Protein AF-A0A7W0LFW2-F1 (afdb_monomer_lite)

Sequence (91 aa):
MTRKWFSAAALLALASAILTSAAGQKFYRDDPIWRDPETQDASSMKPIEISQQYDFFENSFLKHADRTDRRAMNVNTVDEVPDSSWFTNRI

Secondary structure (DSSP, 8-state):
-HHHHHHHHHHHHHHHHHHHHT---SS-TT---SB----S--TTPPP----HHHHHHHHHHS--S-------S---TTSSPPB-SS-----

Radius of gyration: 25.36 Å; chains: 1; bounding box: 72×40×33 Å

pLDDT: mean 79.31, std 10.27, range [56.56, 93.75]

Structure (mmCIF, N/CA/C/O backbone):
data_AF-A0A7W0LFW2-F1
#
_entry.id   AF-A0A7W0LFW2-F1
#
loop_
_atom_site.group_PDB
_atom_site.id
_atom_site.type_symbol
_atom_site.label_atom_id
_atom_site.label_alt_id
_atom_site.label_comp_id
_atom_site.label_asym_id
_atom_site.label_entity_id
_atom_site.label_seq_id
_atom_site.pdbx_PDB_ins_code
_atom_site.Cartn_x
_atom_site.Cartn_y
_atom_site.Cartn_z
_atom_site.occupancy
_atom_site.B_iso_or_equiv
_atom_site.auth_seq_id
_atom_site.auth_comp_id
_atom_site.auth_asym_id
_atom_site.auth_atom_id
_atom_site.pdbx_PDB_model_num
ATOM 1 N N . MET A 1 1 ? 59.435 -13.212 -9.915 1.00 56.56 1 MET A N 1
ATOM 2 C CA . MET A 1 1 ? 58.413 -12.367 -9.247 1.00 56.56 1 MET A CA 1
ATOM 3 C C . MET A 1 1 ? 57.010 -12.495 -9.846 1.00 56.56 1 MET A C 1
ATOM 5 O O . MET A 1 1 ? 56.053 -12.367 -9.102 1.00 56.56 1 MET A O 1
ATOM 9 N N . THR A 1 2 ? 56.866 -12.821 -11.131 1.00 60.09 2 THR A N 1
ATOM 10 C CA . THR A 1 2 ? 55.583 -12.897 -11.862 1.00 60.09 2 THR A CA 1
ATOM 11 C C . THR A 1 2 ? 54.602 -13.952 -11.332 1.00 60.09 2 THR A C 1
ATOM 13 O O . THR A 1 2 ? 53.418 -13.683 -11.182 1.00 60.09 2 THR A O 1
ATOM 16 N N . ARG A 1 3 ? 55.087 -15.140 -10.959 1.00 60.66 3 ARG A N 1
ATOM 17 C CA . ARG A 1 3 ? 54.246 -16.277 -10.532 1.00 60.66 3 ARG A CA 1
ATOM 18 C C . ARG A 1 3 ? 53.420 -16.014 -9.260 1.00 60.66 3 ARG A C 1
ATOM 20 O O . ARG A 1 3 ? 52.274 -16.433 -9.186 1.00 60.66 3 ARG A O 1
ATOM 27 N N . LYS A 1 4 ? 53.976 -15.275 -8.289 1.00 61.38 4 LYS A N 1
ATOM 28 C CA . LYS A 1 4 ? 53.280 -14.915 -7.035 1.00 61.38 4 LYS A CA 1
ATOM 29 C C . LYS A 1 4 ? 52.139 -13.920 -7.272 1.00 61.38 4 LYS A C 1
ATOM 31 O O . LYS A 1 4 ? 51.132 -13.973 -6.579 1.00 61.38 4 LYS A O 1
ATOM 36 N N . TRP A 1 5 ? 52.289 -13.052 -8.271 1.00 68.06 5 TRP A N 1
ATOM 37 C CA . TRP A 1 5 ? 51.285 -12.056 -8.646 1.00 68.06 5 TRP A CA 1
ATOM 38 C C . TRP A 1 5 ? 50.117 -12.705 -9.390 1.00 68.06 5 TRP A C 1
ATOM 40 O O . TRP A 1 5 ? 48.970 -12.384 -9.108 1.00 68.06 5 TRP A O 1
ATOM 50 N N . PHE A 1 6 ? 50.395 -13.693 -10.248 1.00 70.31 6 PHE A N 1
ATOM 51 C CA . PHE A 1 6 ? 49.351 -14.511 -10.873 1.00 70.31 6 PHE A CA 1
ATOM 52 C C . PHE A 1 6 ? 48.540 -15.310 -9.846 1.00 70.31 6 PHE A C 1
ATOM 54 O O . PHE A 1 6 ? 47.316 -15.336 -9.930 1.00 70.31 6 PHE A O 1
ATOM 61 N N . SER A 1 7 ? 49.189 -15.914 -8.845 1.00 72.75 7 SER A N 1
ATOM 62 C CA . SER A 1 7 ? 48.478 -16.632 -7.777 1.00 72.75 7 SER A CA 1
ATOM 63 C C . SER A 1 7 ? 47.638 -15.701 -6.897 1.00 72.75 7 SER A C 1
ATOM 65 O O . SER A 1 7 ? 46.516 -16.052 -6.547 1.00 72.75 7 SER A O 1
ATOM 67 N N . ALA A 1 8 ? 48.146 -14.507 -6.575 1.00 76.38 8 ALA A N 1
ATOM 68 C CA . ALA A 1 8 ? 47.393 -13.507 -5.821 1.00 76.38 8 ALA A CA 1
ATOM 69 C C . ALA A 1 8 ? 46.181 -12.985 -6.612 1.00 76.38 8 ALA A C 1
ATOM 71 O O . ALA A 1 8 ? 45.089 -12.888 -6.059 1.00 76.38 8 ALA A O 1
ATOM 72 N N . ALA A 1 9 ? 46.344 -12.723 -7.912 1.00 78.31 9 ALA A N 1
ATOM 73 C CA . ALA A 1 9 ? 45.248 -12.316 -8.789 1.00 78.31 9 ALA A CA 1
ATOM 74 C C . ALA A 1 9 ? 44.183 -13.416 -8.934 1.00 78.31 9 ALA A C 1
ATOM 76 O O . ALA A 1 9 ? 42.991 -13.125 -8.881 1.00 78.31 9 ALA A O 1
ATOM 77 N N . ALA A 1 10 ? 44.598 -14.682 -9.049 1.00 79.38 10 ALA A N 1
ATOM 78 C CA . ALA A 1 10 ? 43.679 -15.818 -9.106 1.00 79.38 10 ALA A CA 1
ATOM 79 C C . ALA A 1 10 ? 42.888 -15.996 -7.798 1.00 79.38 10 ALA A C 1
ATOM 81 O O . ALA A 1 10 ? 41.683 -16.232 -7.838 1.00 79.38 10 ALA A O 1
ATOM 82 N N . LEU A 1 11 ? 43.539 -15.825 -6.642 1.00 81.50 11 LEU A N 1
ATOM 83 C CA . LEU A 1 11 ? 42.875 -15.848 -5.334 1.00 81.50 11 LEU A CA 1
ATOM 84 C C . LEU A 1 11 ? 41.870 -14.700 -5.179 1.00 81.50 11 LEU A C 1
ATOM 86 O O . LEU A 1 11 ? 40.771 -14.917 -4.674 1.00 81.50 11 LEU A O 1
ATOM 90 N N . LEU A 1 12 ? 42.217 -13.500 -5.651 1.00 81.38 12 LEU A N 1
ATOM 91 C CA . LEU A 1 12 ? 41.332 -12.336 -5.594 1.00 81.38 12 LEU A CA 1
ATOM 92 C C . LEU A 1 12 ? 40.105 -12.498 -6.509 1.00 81.38 12 LEU A C 1
ATOM 94 O O . LEU A 1 12 ? 38.987 -12.153 -6.122 1.00 81.38 12 LEU A O 1
ATOM 98 N N . ALA A 1 13 ? 40.302 -13.070 -7.701 1.00 78.38 13 ALA A N 1
ATOM 99 C CA . ALA A 1 13 ? 39.220 -13.389 -8.628 1.00 78.38 13 ALA A CA 1
ATOM 100 C C . ALA A 1 13 ? 38.279 -14.461 -8.054 1.00 78.38 13 ALA A C 1
ATOM 102 O O . ALA A 1 13 ? 37.059 -14.311 -8.119 1.00 78.38 13 ALA A O 1
ATOM 103 N N . LEU A 1 14 ? 38.836 -15.504 -7.430 1.00 79.56 14 LEU A N 1
ATOM 104 C CA . LEU A 1 14 ? 38.049 -16.566 -6.806 1.00 79.56 14 LEU A CA 1
ATOM 105 C C . LEU A 1 14 ? 37.248 -16.050 -5.599 1.00 79.56 14 LEU A C 1
ATOM 107 O O . LEU A 1 14 ? 36.066 -16.357 -5.476 1.00 79.56 14 LEU A O 1
ATOM 111 N N . ALA A 1 15 ? 37.851 -15.211 -4.751 1.00 75.44 15 ALA A N 1
ATOM 112 C CA . ALA A 1 15 ? 37.158 -14.585 -3.624 1.00 75.44 15 ALA A CA 1
ATOM 113 C C . ALA A 1 15 ? 35.996 -13.684 -4.083 1.00 75.44 15 ALA A C 1
ATOM 115 O O . ALA A 1 15 ? 34.917 -13.715 -3.491 1.00 75.44 15 ALA A O 1
ATOM 116 N N . SER A 1 16 ? 36.188 -12.936 -5.174 1.00 71.38 16 SER A N 1
ATOM 117 C CA . SER A 1 16 ? 35.147 -12.072 -5.748 1.00 71.38 16 SER A CA 1
ATOM 118 C C . SER A 1 16 ? 33.973 -12.871 -6.327 1.00 71.38 16 SER A C 1
ATOM 120 O O . SER A 1 16 ? 32.827 -12.454 -6.183 1.00 71.38 16 SER A O 1
ATOM 122 N N . ALA A 1 17 ? 34.236 -14.036 -6.930 1.00 69.69 17 ALA A N 1
ATOM 123 C CA . ALA A 1 17 ? 33.193 -14.921 -7.457 1.00 69.69 17 ALA A CA 1
ATOM 124 C C . ALA A 1 17 ? 32.346 -15.575 -6.348 1.00 69.69 17 ALA A C 1
ATOM 126 O O . ALA A 1 17 ? 31.142 -15.769 -6.508 1.00 69.69 17 ALA A O 1
ATOM 127 N N . ILE A 1 18 ? 32.955 -15.888 -5.200 1.00 70.56 18 ILE A N 1
ATOM 128 C CA . ILE A 1 18 ? 32.234 -16.451 -4.049 1.00 70.56 18 ILE A CA 1
ATOM 129 C C . ILE A 1 18 ? 31.280 -15.400 -3.456 1.00 70.56 18 ILE A C 1
ATOM 131 O O . ILE A 1 18 ? 30.121 -15.714 -3.182 1.00 70.56 18 ILE A O 1
ATOM 135 N N . LEU A 1 19 ? 31.731 -14.146 -3.332 1.00 63.75 19 LEU A N 1
ATOM 136 C CA . LEU A 1 19 ? 30.932 -13.033 -2.800 1.00 63.75 19 LEU A CA 1
ATOM 137 C C . LEU A 1 19 ? 29.704 -12.692 -3.662 1.00 63.75 19 LEU A C 1
ATOM 139 O O . LEU A 1 19 ? 28.673 -12.315 -3.113 1.00 63.75 19 LEU A O 1
ATOM 143 N N . THR A 1 20 ? 29.774 -12.853 -4.987 1.00 61.69 20 THR A N 1
ATOM 144 C CA . THR A 1 20 ? 28.623 -12.624 -5.881 1.00 61.69 20 THR A CA 1
ATOM 145 C C . THR A 1 20 ? 27.657 -13.808 -5.941 1.00 61.69 20 THR A C 1
ATOM 147 O O . THR A 1 20 ? 26.467 -13.603 -6.160 1.00 61.69 20 THR A O 1
ATOM 150 N N . SER A 1 21 ? 28.128 -15.037 -5.698 1.00 59.75 21 SER A N 1
ATOM 151 C CA . SER A 1 21 ? 27.279 -16.241 -5.700 1.00 59.75 21 SER A CA 1
ATOM 152 C C . SER A 1 21 ? 26.381 -16.388 -4.462 1.00 59.75 21 SER A C 1
ATOM 154 O O . SER A 1 21 ? 25.359 -17.067 -4.521 1.00 59.75 21 SER A O 1
ATOM 156 N N . ALA A 1 22 ? 26.730 -15.735 -3.347 1.00 57.59 22 ALA A N 1
ATOM 157 C CA . ALA A 1 22 ? 25.982 -15.820 -2.090 1.00 57.59 22 ALA A CA 1
ATOM 158 C C . ALA A 1 22 ? 24.700 -14.961 -2.066 1.00 57.59 22 ALA A C 1
ATOM 160 O O . ALA A 1 22 ? 23.885 -15.098 -1.156 1.00 57.59 22 ALA A O 1
ATOM 161 N N . ALA A 1 23 ? 24.489 -14.108 -3.072 1.00 60.53 23 ALA A N 1
ATOM 162 C CA . ALA A 1 23 ? 23.265 -13.330 -3.250 1.00 60.53 23 ALA A CA 1
ATOM 163 C C . ALA A 1 23 ? 22.275 -14.053 -4.183 1.00 60.53 23 ALA A C 1
ATOM 165 O O . ALA A 1 23 ? 21.795 -13.483 -5.161 1.00 60.53 23 ALA A O 1
ATOM 166 N N . GLY A 1 24 ? 21.995 -15.332 -3.912 1.00 63.12 24 GLY A N 1
ATOM 167 C CA . GLY A 1 24 ? 20.986 -16.085 -4.654 1.00 63.12 24 GLY A CA 1
ATOM 168 C C . GLY A 1 24 ? 19.617 -15.408 -4.545 1.00 63.12 24 GLY A C 1
ATOM 169 O O . GLY A 1 24 ? 19.126 -15.171 -3.441 1.00 63.12 24 GLY A O 1
ATOM 170 N N . GLN A 1 25 ? 19.014 -15.085 -5.690 1.00 65.12 25 GLN A N 1
ATOM 171 C CA . GLN A 1 25 ? 17.659 -14.543 -5.791 1.00 65.12 25 GLN A CA 1
ATOM 172 C C . GLN A 1 25 ? 16.684 -15.510 -5.093 1.00 65.12 25 GLN A C 1
ATOM 174 O O . GLN A 1 25 ? 16.414 -16.594 -5.600 1.00 65.12 25 GLN A O 1
ATOM 179 N N . LYS A 1 26 ? 16.188 -15.137 -3.906 1.00 64.81 26 LYS A N 1
ATOM 180 C CA . LYS A 1 26 ? 15.322 -15.997 -3.078 1.00 64.81 26 LYS A CA 1
ATOM 181 C C . LYS A 1 26 ? 13.930 -16.208 -3.682 1.00 64.81 26 LYS A C 1
ATOM 183 O O . LYS A 1 26 ? 13.343 -17.257 -3.458 1.00 64.81 26 LYS A O 1
ATOM 188 N N . PHE A 1 27 ? 13.432 -15.209 -4.410 1.00 64.31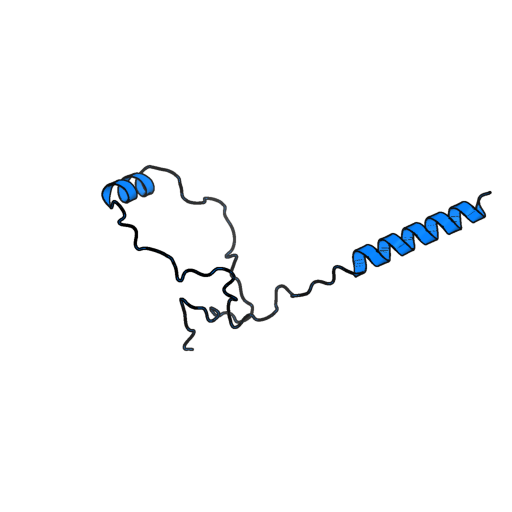 27 PHE A N 1
ATOM 189 C CA . PHE A 1 27 ? 12.116 -15.220 -5.043 1.00 64.31 27 PHE A CA 1
ATOM 190 C C . PHE A 1 27 ? 12.243 -14.806 -6.506 1.00 64.31 27 PHE A C 1
ATOM 192 O O . PHE A 1 27 ? 12.812 -13.747 -6.810 1.00 64.31 27 PHE A O 1
ATOM 199 N N . TYR A 1 28 ? 11.735 -15.628 -7.414 1.00 67.88 28 TYR A N 1
ATOM 200 C CA . TYR A 1 28 ? 11.590 -15.249 -8.811 1.00 67.88 28 TYR A CA 1
ATOM 201 C C . TYR A 1 28 ? 10.457 -14.235 -8.952 1.00 67.88 28 TYR A C 1
ATOM 203 O O . TYR A 1 28 ? 9.522 -14.202 -8.156 1.00 67.88 28 TYR A O 1
ATOM 211 N N . ARG A 1 29 ? 10.538 -13.394 -9.990 1.00 66.19 29 ARG A N 1
ATOM 212 C CA . ARG A 1 29 ? 9.447 -12.468 -10.332 1.00 66.19 29 ARG A CA 1
ATOM 213 C C . ARG A 1 29 ? 8.126 -13.212 -10.566 1.00 66.19 29 ARG A C 1
ATOM 215 O O . ARG A 1 29 ? 7.076 -12.630 -10.338 1.00 66.19 29 ARG A O 1
ATOM 222 N N . ASP A 1 30 ? 8.221 -14.470 -10.983 1.00 68.06 30 ASP A N 1
ATOM 223 C CA . ASP A 1 30 ? 7.085 -15.303 -11.347 1.00 68.06 30 ASP A CA 1
ATOM 224 C C . ASP A 1 30 ? 6.657 -16.252 -10.210 1.00 68.06 30 ASP A C 1
ATOM 226 O O . ASP A 1 30 ? 5.788 -17.098 -10.420 1.00 68.06 30 ASP A O 1
ATOM 230 N N . ASP A 1 31 ? 7.217 -16.133 -9.001 1.00 78.25 31 ASP A N 1
ATOM 231 C CA . ASP A 1 31 ? 6.782 -16.968 -7.880 1.00 78.25 31 ASP A CA 1
ATOM 232 C C . ASP A 1 31 ? 5.367 -16.559 -7.426 1.00 78.25 31 ASP A C 1
ATOM 234 O O . ASP A 1 31 ? 5.144 -15.391 -7.095 1.00 78.25 31 ASP A O 1
ATOM 238 N N . PRO A 1 32 ? 4.394 -17.490 -7.386 1.00 83.00 32 PRO A N 1
ATOM 239 C CA . PRO A 1 32 ? 3.022 -17.164 -7.025 1.00 83.00 32 PRO A CA 1
ATOM 240 C C . PRO A 1 32 ? 2.913 -16.801 -5.541 1.00 83.00 32 PRO A C 1
ATOM 242 O O . PRO A 1 32 ? 3.305 -17.579 -4.665 1.00 83.00 32 PRO A O 1
ATOM 245 N N . ILE A 1 33 ? 2.317 -15.644 -5.251 1.00 82.75 33 ILE A N 1
ATOM 246 C CA . ILE A 1 33 ? 2.037 -15.201 -3.882 1.00 82.75 33 ILE A CA 1
ATOM 247 C C . ILE A 1 33 ? 0.536 -15.310 -3.632 1.00 82.75 33 ILE A C 1
ATOM 249 O O . ILE A 1 33 ? -0.258 -14.580 -4.212 1.00 82.75 33 ILE A O 1
ATOM 253 N N . TRP A 1 34 ? 0.140 -16.222 -2.746 1.00 85.31 34 TRP A N 1
ATOM 254 C CA . TRP A 1 34 ? -1.269 -16.409 -2.374 1.00 85.31 34 TRP A CA 1
ATOM 255 C C . TRP A 1 34 ? -1.708 -15.553 -1.187 1.00 85.31 34 TRP A C 1
ATOM 257 O O . TRP A 1 34 ? -2.897 -15.311 -1.012 1.00 85.31 34 TRP A O 1
ATOM 267 N N . ARG A 1 35 ? -0.760 -15.094 -0.366 1.00 87.19 35 ARG A N 1
ATOM 268 C CA . ARG A 1 35 ? -1.021 -14.249 0.800 1.00 87.19 35 ARG A CA 1
ATOM 269 C C . ARG A 1 35 ? 0.034 -13.157 0.894 1.00 87.19 35 ARG A C 1
ATOM 271 O O . ARG A 1 35 ? 1.224 -13.469 0.883 1.00 87.19 35 ARG A O 1
ATOM 278 N N . ASP A 1 36 ? -0.413 -11.914 1.018 1.00 86.81 36 ASP A N 1
ATOM 279 C CA . ASP A 1 36 ? 0.452 -10.764 1.261 1.00 86.81 36 ASP A CA 1
ATOM 280 C C . ASP A 1 36 ? 0.884 -10.749 2.744 1.00 86.81 36 ASP A C 1
ATOM 282 O O . ASP A 1 36 ? 0.023 -10.736 3.634 1.00 86.81 36 ASP A O 1
ATOM 286 N N . PRO A 1 37 ? 2.190 -10.856 3.058 1.00 84.75 37 PRO A N 1
ATOM 287 C CA . PRO A 1 37 ? 2.656 -10.835 4.436 1.00 84.75 37 PRO A CA 1
ATOM 288 C C . PRO A 1 37 ? 2.542 -9.432 5.043 1.00 84.75 37 PRO A C 1
ATOM 290 O O . PRO A 1 37 ? 3.242 -8.499 4.654 1.00 84.75 37 PRO A O 1
ATOM 293 N N . GLU A 1 38 ? 1.733 -9.314 6.091 1.00 85.12 38 GLU A N 1
ATOM 294 C CA . GLU A 1 38 ? 1.623 -8.081 6.870 1.00 85.12 38 GLU A CA 1
ATOM 295 C C . GLU A 1 38 ? 2.931 -7.822 7.633 1.00 85.12 38 GLU A C 1
ATOM 297 O O . GLU A 1 38 ? 3.334 -8.592 8.509 1.00 85.12 38 GLU A O 1
ATOM 302 N N . THR A 1 39 ? 3.622 -6.736 7.289 1.00 86.94 39 THR A N 1
ATOM 303 C CA . THR A 1 39 ? 4.908 -6.365 7.911 1.00 86.94 39 THR A CA 1
ATOM 304 C C . THR A 1 39 ? 4.759 -5.388 9.071 1.00 86.94 39 THR A C 1
ATOM 306 O O . THR A 1 39 ? 5.704 -5.194 9.836 1.00 86.94 39 THR A O 1
ATOM 309 N N . GLN A 1 40 ? 3.587 -4.765 9.210 1.00 86.44 40 GLN A N 1
ATOM 310 C CA . GLN A 1 40 ? 3.319 -3.718 10.190 1.00 86.44 40 GLN A CA 1
ATOM 311 C C . GLN A 1 40 ? 2.034 -4.018 10.958 1.00 86.44 40 GLN A C 1
ATOM 313 O O . GLN A 1 40 ? 1.047 -4.468 10.383 1.00 86.44 40 GLN A O 1
ATOM 318 N N . ASP A 1 41 ? 2.049 -3.740 12.260 1.00 87.94 41 ASP A N 1
ATOM 319 C CA . ASP A 1 41 ? 0.872 -3.873 13.111 1.00 87.94 41 ASP A CA 1
ATOM 320 C C . ASP A 1 41 ? 0.063 -2.567 13.120 1.00 87.94 41 ASP A C 1
ATOM 322 O O . ASP A 1 41 ? 0.530 -1.530 13.596 1.00 87.94 41 ASP A O 1
ATOM 326 N N . ALA A 1 42 ? -1.166 -2.632 12.609 1.00 87.19 42 ALA A N 1
ATOM 327 C CA . ALA A 1 42 ? -2.112 -1.520 12.593 1.00 87.19 42 ALA A CA 1
ATOM 328 C C . ALA A 1 42 ? -3.103 -1.542 13.775 1.00 87.19 42 ALA A C 1
ATOM 330 O O . ALA A 1 42 ? -3.995 -0.697 13.834 1.00 87.19 42 ALA A O 1
ATOM 331 N N . SER A 1 43 ? -2.966 -2.464 14.735 1.00 87.19 43 SER A N 1
ATOM 332 C CA . SER A 1 43 ? -3.919 -2.647 15.845 1.00 87.19 43 SER A CA 1
ATOM 333 C C . SER A 1 43 ? -4.105 -1.412 16.737 1.00 87.19 43 SER A C 1
ATOM 335 O O . SER A 1 43 ? -5.151 -1.245 17.363 1.00 87.19 43 SER A O 1
ATOM 337 N N . SER A 1 44 ? -3.108 -0.526 16.783 1.00 91.56 44 SER A N 1
ATOM 338 C CA . SER A 1 44 ? -3.107 0.690 17.607 1.00 91.56 44 SER A CA 1
ATOM 339 C C . SER A 1 44 ? -3.592 1.953 16.882 1.00 91.56 44 SER A C 1
ATOM 341 O O . SER A 1 44 ? -3.617 3.031 17.488 1.00 91.56 44 SER A O 1
ATOM 343 N N . MET A 1 45 ? -3.986 1.848 15.606 1.00 88.56 45 MET A N 1
ATOM 344 C CA . MET A 1 45 ? -4.484 2.986 14.828 1.00 88.56 45 MET A CA 1
ATOM 345 C C . MET A 1 45 ? -5.739 3.586 15.463 1.00 88.56 45 MET A C 1
ATOM 347 O O . MET A 1 45 ? -6.689 2.886 15.812 1.00 88.56 45 MET A O 1
ATOM 351 N N . LYS A 1 46 ? -5.751 4.916 15.583 1.00 92.38 46 LYS A N 1
ATOM 352 C CA . LYS A 1 46 ? -6.915 5.674 16.045 1.00 92.38 46 LYS A CA 1
ATOM 353 C C . LYS A 1 46 ? -7.637 6.280 14.845 1.00 92.38 46 LYS A C 1
ATOM 355 O O . LYS A 1 46 ? -6.964 6.731 13.919 1.00 92.38 46 LYS A O 1
ATOM 360 N N . PRO A 1 47 ? -8.978 6.339 14.860 1.00 88.19 47 PRO A N 1
ATOM 361 C CA . PRO A 1 47 ? -9.713 7.069 13.840 1.00 88.19 47 PRO A CA 1
ATOM 362 C C . PRO A 1 47 ? -9.311 8.547 13.880 1.00 88.19 47 PRO A C 1
ATOM 364 O O . PRO A 1 47 ? -9.235 9.153 14.951 1.00 88.19 47 PRO A O 1
ATOM 367 N N . ILE A 1 48 ? -9.038 9.104 12.704 1.00 89.19 48 ILE A N 1
ATOM 368 C CA . ILE A 1 48 ? -8.718 10.517 12.513 1.00 89.19 48 ILE A CA 1
ATOM 369 C C . ILE A 1 48 ? -9.895 11.144 11.776 1.00 89.19 48 ILE A C 1
ATOM 371 O O . ILE A 1 48 ? -10.338 10.626 10.751 1.00 89.19 48 ILE A O 1
ATOM 375 N N . GLU A 1 49 ? -10.405 12.254 12.301 1.00 89.56 49 GLU A N 1
ATOM 376 C CA . GLU A 1 49 ? -11.426 13.034 11.614 1.00 89.56 49 GLU A CA 1
ATOM 377 C C . GLU A 1 49 ? -10.761 13.883 10.528 1.00 89.56 49 GLU A C 1
ATOM 379 O O . GLU A 1 49 ? -9.887 14.709 10.798 1.00 89.56 49 GLU A O 1
ATOM 384 N N . ILE A 1 50 ? -11.151 13.636 9.281 1.00 87.31 50 ILE A N 1
ATOM 385 C CA . ILE A 1 50 ? -10.627 14.324 8.100 1.00 87.31 50 ILE A CA 1
ATOM 386 C C . ILE A 1 50 ? -11.549 15.478 7.701 1.00 87.31 50 ILE A C 1
ATOM 388 O O . ILE A 1 50 ? -12.770 15.329 7.634 1.00 87.31 50 ILE A O 1
ATOM 392 N N . SER A 1 51 ? -10.962 16.644 7.408 1.00 92.69 51 SER A N 1
ATOM 393 C CA . SER A 1 51 ? -11.712 17.794 6.894 1.00 92.69 51 SER A CA 1
ATOM 39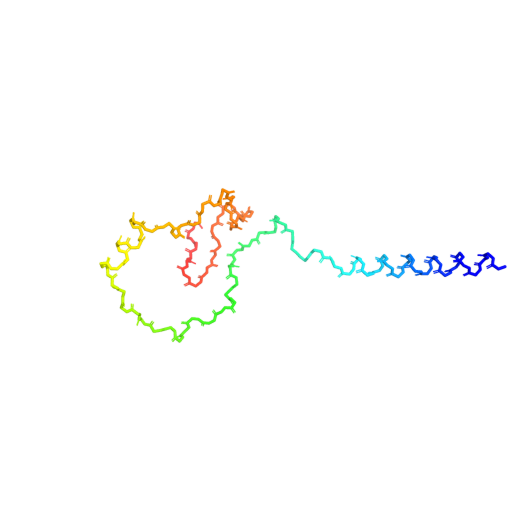4 C C . SER A 1 51 ? -12.006 17.603 5.411 1.00 92.69 51 SER A C 1
ATOM 396 O O . SER A 1 51 ? -11.114 17.704 4.571 1.00 92.69 51 SER A O 1
ATOM 398 N N . GLN A 1 52 ? -13.282 17.393 5.087 1.00 92.00 52 GLN A N 1
ATOM 399 C CA . GLN A 1 52 ? -13.733 17.235 3.702 1.00 92.00 52 GLN A CA 1
ATOM 400 C C . GLN A 1 52 ? -13.456 18.480 2.849 1.00 92.00 52 GLN A C 1
ATOM 402 O O . GLN A 1 52 ? -13.157 18.362 1.666 1.00 92.00 52 GLN A O 1
ATOM 407 N N . GLN A 1 53 ? -13.542 19.681 3.433 1.00 93.75 53 GLN A N 1
ATOM 408 C CA . GLN A 1 53 ? -13.258 20.919 2.707 1.00 93.75 53 GLN A CA 1
ATOM 409 C C . GLN A 1 53 ? -11.777 21.001 2.347 1.00 93.75 53 GLN A C 1
ATOM 411 O O . GLN A 1 53 ? -11.449 21.293 1.200 1.00 93.75 53 GLN A O 1
ATOM 416 N N . TYR A 1 54 ? -10.893 20.725 3.310 1.00 89.50 54 TYR A N 1
ATOM 417 C CA . TYR A 1 54 ? -9.454 20.723 3.069 1.00 89.50 54 TYR A CA 1
ATOM 418 C C . TYR A 1 54 ? -9.075 19.687 2.002 1.00 89.50 54 TYR A C 1
ATOM 420 O O . TYR A 1 54 ? -8.414 20.042 1.029 1.00 89.50 54 TYR A O 1
ATOM 428 N N . ASP A 1 55 ? -9.584 18.458 2.127 1.00 89.38 55 ASP A N 1
ATOM 429 C CA . ASP A 1 55 ? -9.323 17.365 1.185 1.00 89.38 55 ASP A CA 1
ATOM 430 C C . ASP A 1 55 ? -9.824 17.689 -0.236 1.00 89.38 55 ASP A C 1
ATOM 432 O O . ASP A 1 55 ? -9.128 17.461 -1.227 1.00 89.38 55 ASP A O 1
ATOM 436 N N . PHE A 1 56 ? -10.998 18.323 -0.351 1.00 91.00 56 PHE A N 1
ATOM 437 C CA . PHE A 1 56 ? -11.513 18.803 -1.633 1.00 91.00 56 PHE A CA 1
ATOM 438 C C . PHE A 1 56 ? -10.595 19.853 -2.267 1.00 91.00 56 PHE A C 1
ATOM 440 O O . PHE A 1 56 ? -10.283 19.757 -3.457 1.00 91.00 56 PHE A O 1
ATOM 447 N N . PHE A 1 57 ? -10.162 20.857 -1.498 1.00 93.12 57 PHE A N 1
ATOM 448 C CA . PHE A 1 57 ? -9.279 21.902 -2.016 1.00 93.12 57 PHE A CA 1
ATOM 449 C C . PHE A 1 57 ? -7.917 21.334 -2.428 1.00 93.12 57 PHE A C 1
ATOM 451 O O . PHE A 1 57 ? -7.413 21.658 -3.506 1.00 93.12 57 PHE A O 1
ATOM 458 N N . GLU A 1 58 ? -7.338 20.468 -1.601 1.00 90.81 58 GLU A N 1
ATOM 459 C CA . GLU A 1 58 ? -6.048 19.843 -1.864 1.00 90.81 58 GLU A CA 1
ATOM 460 C C . GLU A 1 58 ? -6.088 18.978 -3.129 1.00 90.81 58 GLU A C 1
ATOM 462 O O . GLU A 1 58 ? -5.290 19.202 -4.040 1.00 90.81 58 GLU A O 1
ATOM 467 N N . ASN A 1 59 ? -7.048 18.059 -3.246 1.00 88.06 59 ASN A N 1
ATOM 468 C CA . ASN A 1 59 ? -7.110 17.143 -4.388 1.00 88.06 59 ASN A CA 1
ATOM 469 C C . ASN A 1 59 ? -7.595 17.804 -5.688 1.00 88.06 59 ASN A C 1
ATOM 471 O O . ASN A 1 59 ? -7.280 17.317 -6.774 1.00 88.06 59 ASN A O 1
ATOM 475 N N . SER A 1 60 ? -8.339 18.913 -5.604 1.00 90.69 60 SER A N 1
ATOM 476 C CA . SER A 1 60 ? -8.830 19.621 -6.797 1.00 90.69 60 SER A CA 1
ATOM 477 C C . SER A 1 60 ? -7.822 20.621 -7.358 1.00 90.69 60 SER A C 1
ATOM 479 O O . SER A 1 60 ? -7.749 20.804 -8.575 1.00 90.69 60 SER A O 1
ATOM 481 N N . PHE A 1 61 ? -7.062 21.298 -6.491 1.00 92.06 61 PHE A N 1
ATOM 482 C CA . PHE A 1 61 ? -6.237 22.440 -6.898 1.00 92.06 61 PHE A CA 1
ATOM 483 C C . PHE A 1 61 ? -4.735 22.228 -6.699 1.00 92.06 61 PHE A C 1
ATOM 485 O O . PHE 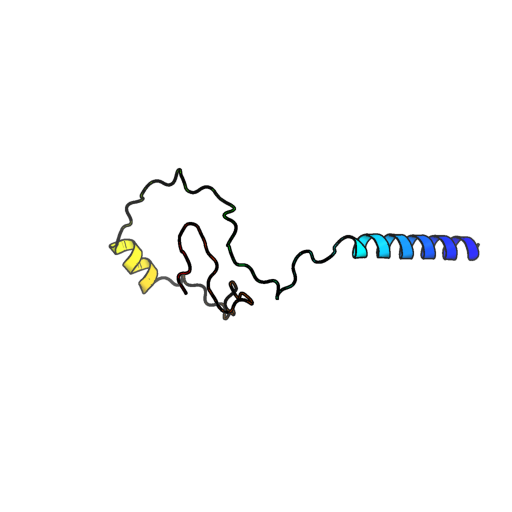A 1 61 ? -3.942 22.895 -7.371 1.00 92.06 61 PHE A O 1
ATOM 492 N N . LEU A 1 62 ? -4.317 21.302 -5.831 1.00 87.56 62 LEU A N 1
ATOM 493 C CA . LEU A 1 62 ? -2.908 20.958 -5.647 1.00 87.56 62 LEU A CA 1
ATOM 494 C C . LEU A 1 62 ? -2.546 19.709 -6.467 1.00 87.56 62 LEU A C 1
ATOM 496 O O . LEU A 1 62 ? -3.379 18.871 -6.801 1.00 87.56 62 LEU A O 1
ATOM 500 N N . LYS A 1 63 ? -1.272 19.593 -6.853 1.00 74.12 63 LYS A N 1
ATOM 501 C CA . LYS A 1 63 ? -0.765 18.486 -7.684 1.00 74.12 63 LYS A CA 1
ATOM 502 C C . LYS A 1 63 ? -0.048 17.437 -6.829 1.00 74.12 63 LYS A C 1
ATOM 504 O O . LYS A 1 63 ? 1.145 17.225 -7.017 1.00 74.12 63 LYS A O 1
ATOM 509 N N . HIS A 1 64 ? -0.766 16.795 -5.909 1.00 74.88 64 HIS A N 1
ATOM 510 C CA . HIS A 1 64 ? -0.193 15.762 -5.030 1.00 74.88 64 HIS A CA 1
ATOM 511 C C . HIS A 1 64 ? -0.179 14.349 -5.628 1.00 74.88 64 HIS A C 1
ATOM 513 O O . HIS A 1 64 ? 0.549 13.491 -5.139 1.00 74.88 64 HIS A O 1
ATOM 519 N N . ALA A 1 65 ? -0.945 14.096 -6.692 1.00 77.19 65 ALA A N 1
ATOM 520 C CA . ALA A 1 65 ? -0.950 12.790 -7.341 1.00 77.19 65 ALA A CA 1
ATOM 521 C C . ALA A 1 65 ? 0.412 12.471 -7.984 1.00 77.19 65 ALA A C 1
ATOM 523 O O . ALA A 1 65 ? 0.983 13.319 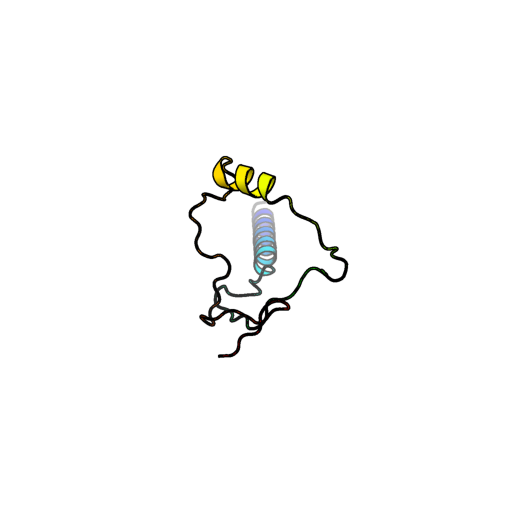-8.680 1.00 77.19 65 ALA A O 1
ATOM 524 N N . ASP A 1 66 ? 0.890 11.236 -7.804 1.00 82.75 66 ASP A N 1
ATOM 525 C CA . ASP A 1 66 ? 2.034 10.711 -8.551 1.00 82.75 66 ASP A CA 1
ATOM 526 C C . ASP A 1 66 ? 1.692 10.701 -10.049 1.00 82.75 66 ASP A C 1
ATOM 528 O O . ASP A 1 66 ? 0.656 10.189 -10.474 1.00 82.75 66 ASP A O 1
ATOM 532 N N . ARG A 1 67 ? 2.554 11.329 -10.850 1.00 84.00 67 ARG A N 1
ATOM 533 C CA . ARG A 1 67 ? 2.401 11.454 -12.309 1.00 84.00 67 ARG A CA 1
ATOM 534 C C . ARG A 1 67 ? 3.337 10.530 -13.069 1.00 84.00 67 ARG A C 1
ATOM 536 O O . ARG A 1 67 ? 3.412 10.614 -14.295 1.00 84.00 67 ARG A O 1
ATOM 543 N N . THR A 1 68 ? 4.095 9.712 -12.352 1.00 89.94 68 THR A N 1
ATOM 544 C CA . THR A 1 68 ? 5.032 8.786 -12.962 1.00 89.94 68 THR A CA 1
ATOM 545 C C . THR A 1 68 ? 4.243 7.690 -13.657 1.00 89.94 68 THR A C 1
ATOM 547 O O . THR A 1 68 ? 3.490 6.957 -13.021 1.00 89.94 68 THR A O 1
ATOM 550 N N . ASP A 1 69 ? 4.437 7.559 -14.964 1.00 87.62 69 ASP A N 1
ATOM 551 C CA . ASP A 1 69 ? 3.889 6.437 -15.713 1.00 87.62 69 ASP A CA 1
ATOM 552 C C . ASP A 1 69 ? 4.632 5.156 -15.303 1.00 87.62 69 ASP A C 1
ATOM 554 O O . ASP A 1 69 ? 5.757 4.886 -15.736 1.00 87.62 69 ASP A O 1
ATOM 558 N N . ARG A 1 70 ? 4.041 4.404 -14.371 1.00 84.38 70 ARG A N 1
ATOM 559 C CA . ARG A 1 70 ? 4.567 3.130 -13.879 1.00 84.38 70 ARG A CA 1
ATOM 560 C C . ARG A 1 70 ? 3.514 2.053 -14.036 1.00 84.38 70 ARG A C 1
ATOM 562 O O . ARG A 1 70 ? 2.338 2.247 -13.741 1.00 84.38 70 ARG A O 1
ATOM 569 N N . ARG A 1 71 ? 3.974 0.870 -14.442 1.00 74.75 71 ARG A N 1
ATOM 570 C CA . ARG A 1 71 ? 3.154 -0.342 -14.402 1.00 74.75 71 ARG A CA 1
ATOM 571 C C . ARG A 1 71 ? 2.759 -0.649 -12.961 1.00 74.75 71 ARG A C 1
ATOM 573 O O . ARG A 1 71 ? 3.492 -0.303 -12.032 1.00 74.75 71 ARG A O 1
ATOM 580 N N 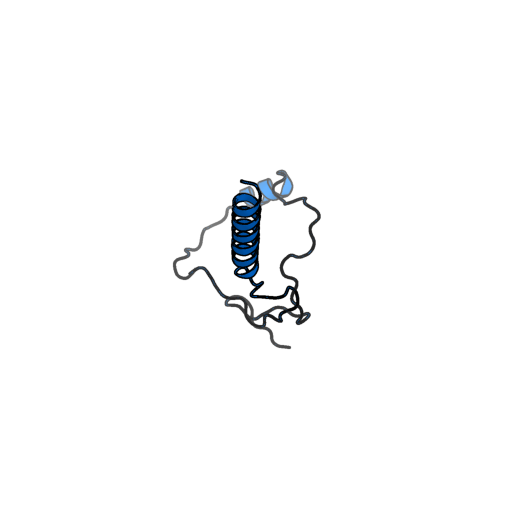. ALA A 1 72 ? 1.628 -1.334 -12.803 1.00 72.12 72 ALA A N 1
ATOM 581 C CA . ALA A 1 72 ? 1.211 -1.871 -11.517 1.00 72.12 72 ALA A CA 1
ATOM 582 C C . ALA A 1 72 ? 2.387 -2.623 -10.879 1.00 72.12 72 ALA A C 1
ATOM 584 O O . ALA A 1 72 ? 3.019 -3.466 -11.513 1.00 72.12 72 ALA A O 1
ATOM 585 N N . MET A 1 73 ? 2.721 -2.254 -9.646 1.00 73.56 73 MET A N 1
ATOM 586 C CA . MET A 1 73 ? 3.850 -2.852 -8.930 1.00 73.56 73 MET A CA 1
ATOM 587 C C . MET A 1 73 ? 3.440 -4.118 -8.175 1.00 73.56 73 MET A C 1
ATOM 589 O O . MET A 1 73 ? 4.303 -4.913 -7.825 1.00 73.56 73 MET A O 1
ATOM 593 N N . ASN A 1 74 ? 2.136 -4.315 -7.966 1.00 67.12 74 ASN A N 1
ATOM 594 C CA . ASN A 1 74 ? 1.563 -5.512 -7.362 1.00 67.12 74 ASN A CA 1
ATOM 595 C C . ASN A 1 74 ? 1.083 -6.488 -8.452 1.00 67.12 74 ASN A C 1
ATOM 597 O O . ASN A 1 74 ? -0.098 -6.812 -8.534 1.00 67.12 74 ASN A O 1
ATOM 601 N N . VAL A 1 75 ? 1.980 -6.851 -9.374 1.00 66.25 75 VAL A N 1
ATOM 602 C CA . VAL A 1 75 ? 1.709 -7.883 -10.387 1.00 66.25 75 VAL A CA 1
ATOM 603 C C . VAL A 1 75 ? 2.103 -9.225 -9.788 1.00 66.25 75 VAL A C 1
ATOM 605 O O . VAL A 1 75 ? 3.244 -9.394 -9.364 1.00 66.25 75 VAL A O 1
ATOM 608 N N . ASN A 1 76 ? 1.150 -10.150 -9.758 1.00 72.88 76 ASN A N 1
ATOM 609 C CA . ASN A 1 76 ? 1.293 -11.499 -9.228 1.00 72.88 76 ASN A CA 1
ATOM 610 C C . ASN A 1 76 ? 1.062 -12.516 -10.353 1.00 72.88 76 ASN A C 1
ATOM 612 O O . ASN A 1 76 ? 0.176 -12.316 -11.180 1.00 72.88 76 ASN A O 1
ATOM 616 N N . THR A 1 77 ? 1.810 -13.617 -10.364 1.00 76.50 77 THR A N 1
ATOM 617 C CA . THR A 1 77 ? 1.710 -14.685 -11.382 1.00 76.50 77 THR A CA 1
ATOM 618 C C . THR A 1 77 ? 0.400 -15.464 -11.320 1.00 76.50 77 THR A C 1
ATOM 620 O O . THR A 1 77 ? 0.068 -16.200 -12.240 1.00 76.50 77 THR A O 1
ATOM 623 N N . VAL A 1 78 ? -0.334 -15.338 -10.216 1.00 77.25 78 VAL A N 1
ATOM 624 C CA . VAL A 1 78 ? -1.618 -16.015 -10.004 1.00 77.25 78 VAL A CA 1
ATOM 625 C C . VAL A 1 78 ? -2.746 -15.351 -10.817 1.00 77.25 78 VAL A C 1
ATOM 627 O O . VAL A 1 78 ? -3.859 -15.853 -10.816 1.00 77.25 78 VAL A O 1
ATOM 630 N N . ASP A 1 79 ? -2.475 -14.229 -11.504 1.00 75.62 79 ASP A N 1
ATOM 631 C CA . ASP A 1 79 ? -3.469 -13.384 -12.197 1.00 75.62 79 ASP A CA 1
ATOM 632 C C . ASP A 1 79 ? -4.639 -12.942 -11.287 1.00 75.62 79 ASP A C 1
ATOM 634 O O . ASP A 1 79 ? -5.679 -12.468 -11.744 1.00 75.62 79 ASP A O 1
ATOM 638 N N . GLU A 1 80 ? -4.434 -13.035 -9.971 1.00 78.06 80 GLU A N 1
ATOM 639 C CA . GLU A 1 80 ? -5.413 -12.759 -8.930 1.00 78.06 80 GLU A CA 1
ATOM 640 C C . GLU A 1 80 ? -4.796 -11.990 -7.755 1.00 78.06 80 GLU A C 1
ATOM 642 O O . GLU A 1 80 ? -3.575 -11.957 -7.546 1.00 78.06 80 GLU A O 1
ATOM 647 N N . VAL A 1 81 ? -5.673 -11.366 -6.963 1.00 84.25 81 VAL A N 1
ATOM 648 C CA . VAL A 1 81 ? -5.300 -10.631 -5.752 1.00 84.25 81 VAL A CA 1
ATOM 649 C C . VAL A 1 81 ? -5.024 -11.634 -4.619 1.00 84.25 81 VAL A C 1
ATOM 651 O O . VAL A 1 81 ? -5.894 -12.461 -4.333 1.00 84.25 81 VAL A O 1
ATOM 654 N N . PRO A 1 82 ? -3.852 -11.574 -3.959 1.00 87.00 82 PRO A N 1
ATOM 655 C CA . PRO A 1 82 ? -3.560 -12.392 -2.786 1.00 87.00 82 PRO A CA 1
ATOM 656 C C . PRO A 1 82 ? -4.487 -12.079 -1.607 1.00 87.00 82 PRO A C 1
ATOM 658 O O . PRO A 1 82 ? -4.995 -10.965 -1.466 1.00 87.00 82 PRO A O 1
ATOM 661 N N . ASP A 1 83 ? -4.625 -13.034 -0.695 1.00 89.75 83 ASP A N 1
ATOM 662 C CA . ASP A 1 83 ? -5.272 -12.796 0.593 1.00 89.75 83 ASP A CA 1
ATOM 663 C C . ASP A 1 83 ? -4.459 -11.827 1.466 1.00 89.75 83 ASP A C 1
ATOM 665 O O . ASP A 1 83 ? -3.229 -11.899 1.521 1.00 89.75 83 ASP A O 1
ATOM 669 N N . SER A 1 84 ? -5.148 -10.977 2.226 1.00 87.69 84 SER A N 1
ATOM 670 C CA . SER A 1 84 ? -4.569 -10.064 3.218 1.00 87.69 84 SER A CA 1
ATOM 671 C C . SER A 1 84 ? -5.513 -9.862 4.408 1.00 87.69 84 SER A C 1
ATOM 673 O O . SER A 1 84 ? -6.593 -10.454 4.490 1.00 87.69 84 SER A O 1
ATOM 675 N N . SER A 1 85 ? -5.114 -9.025 5.366 1.00 88.56 85 SER A N 1
ATOM 676 C CA . SER A 1 85 ? -6.001 -8.618 6.465 1.00 88.56 85 SER A CA 1
ATOM 677 C C . SER A 1 85 ? -7.182 -7.745 6.006 1.00 88.56 85 SER A C 1
ATOM 679 O O . SER A 1 85 ? -8.206 -7.687 6.687 1.00 88.56 85 SER A O 1
ATOM 681 N N . TRP A 1 86 ? -7.064 -7.109 4.837 1.00 86.25 86 TRP A N 1
ATOM 682 C CA . TRP A 1 86 ? -8.057 -6.188 4.275 1.00 86.25 86 TRP A CA 1
ATOM 683 C C . TRP A 1 86 ? -8.915 -6.814 3.174 1.00 86.25 86 TRP A C 1
ATOM 685 O O . TRP A 1 86 ? -9.985 -6.293 2.854 1.00 86.25 86 TRP A O 1
ATOM 695 N N . PHE A 1 87 ? -8.455 -7.915 2.577 1.00 87.62 87 PHE A N 1
ATOM 696 C CA . PHE A 1 87 ? -9.112 -8.569 1.453 1.00 87.62 87 PHE A CA 1
ATOM 697 C C .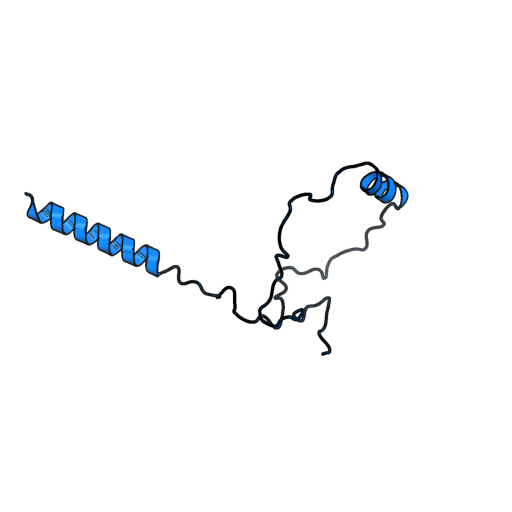 PHE A 1 87 ? -8.987 -10.091 1.544 1.00 87.62 87 PHE A C 1
ATOM 699 O O . PHE A 1 87 ? -7.933 -10.627 1.865 1.00 87.62 87 PHE A O 1
ATOM 706 N N . THR A 1 88 ? -10.067 -10.798 1.223 1.00 90.50 88 THR A N 1
ATOM 707 C CA . THR A 1 88 ? -10.062 -12.259 1.084 1.00 90.50 88 THR A CA 1
ATOM 708 C C . THR A 1 88 ? -10.539 -12.594 -0.315 1.00 90.50 88 THR A C 1
ATOM 710 O O . THR A 1 88 ? -11.652 -12.201 -0.683 1.00 90.50 88 THR A O 1
ATOM 713 N N . ASN A 1 89 ? -9.710 -13.307 -1.071 1.00 86.19 89 ASN A N 1
ATOM 714 C CA . ASN A 1 89 ? -10.060 -13.816 -2.385 1.00 86.19 89 ASN A CA 1
ATOM 715 C C . ASN A 1 89 ? -11.142 -14.911 -2.232 1.00 86.19 89 ASN A C 1
ATOM 717 O O . ASN A 1 89 ? -11.107 -15.713 -1.300 1.00 86.19 89 ASN A O 1
ATOM 721 N N . ARG A 1 90 ? -12.181 -14.873 -3.076 1.00 84.69 90 ARG A N 1
ATOM 722 C CA . ARG A 1 90 ? -13.385 -15.732 -2.976 1.00 84.69 90 ARG A CA 1
ATOM 723 C C . ARG A 1 90 ? -13.691 -16.494 -4.264 1.00 84.69 90 ARG A C 1
ATOM 725 O O . ARG A 1 90 ? -14.826 -16.944 -4.432 1.00 84.69 90 ARG A O 1
ATOM 732 N N . ILE A 1 91 ? -12.743 -16.512 -5.190 1.00 74.50 91 ILE A N 1
ATOM 733 C CA . ILE A 1 91 ? -12.897 -17.128 -6.504 1.00 74.50 91 ILE A CA 1
ATOM 734 C C . ILE A 1 91 ? -12.626 -18.635 -6.389 1.00 74.50 91 ILE A C 1
ATOM 736 O O . ILE A 1 91 ? -11.829 -19.030 -5.507 1.00 74.50 91 ILE A O 1
#

Foldseek 3Di:
DVVVVVVVVVVVVVVVVVVVVVPPPPDDPARAAQADDDPDDCPPDDDDDDDPVVVCCCVVPPDPDDPDPDDDPPDGNVNDDHDYPVDDDDD